Protein AF-A0A4D6KGY3-F1 (afdb_monomer_lite)

pLDDT: mean 74.63, std 21.22, range [36.53, 98.56]

Radius of gyration: 44.37 Å; chains: 1; bounding box: 112×35×120 Å

Organism: Vigna unguiculata (NCBI:txid3917)

Secondary structure (DSSP, 8-state):
-----------SS--S-HHHHHHHHHHHHHTT---------------------------------HHHHHHHHHHHHHHHHHHHHHHHHHHHHHHHHHHHHHHHHHHHHHHHHHHHHHHHHHHHHHHHHHHS-------------

Structure (mmCIF, N/CA/C/O backbone):
data_AF-A0A4D6KGY3-F1
#
_entry.id   AF-A0A4D6KGY3-F1
#
loop_
_atom_site.group_PDB
_atom_site.id
_atom_site.type_symbol
_atom_site.label_atom_id
_atom_site.label_alt_id
_atom_site.label_comp_id
_atom_site.label_asym_id
_atom_site.label_entity_id
_atom_site.label_seq_id
_atom_site.pdbx_PDB_ins_code
_atom_site.Cartn_x
_atom_site.Cartn_y
_atom_site.Cartn_z
_atom_site.occupancy
_atom_site.B_iso_or_equiv
_atom_site.auth_seq_id
_atom_site.auth_comp_id
_atom_site.auth_asym_id
_atom_site.auth_atom_id
_atom_site.pdbx_PDB_model_num
ATOM 1 N N . MET A 1 1 ? -50.134 -25.353 1.940 1.00 42.81 1 MET A N 1
ATOM 2 C CA . MET A 1 1 ? -49.949 -24.176 1.069 1.00 42.81 1 MET A CA 1
ATOM 3 C C . MET A 1 1 ? -49.037 -23.261 1.843 1.00 42.81 1 MET A C 1
ATOM 5 O O . MET A 1 1 ? -49.502 -22.428 2.609 1.00 42.81 1 MET A O 1
ATOM 9 N N . ASP A 1 2 ? -47.752 -23.569 1.763 1.00 48.59 2 ASP A N 1
ATOM 10 C CA . ASP A 1 2 ? -46.685 -22.891 2.478 1.00 48.59 2 ASP A CA 1
ATOM 11 C C . ASP A 1 2 ? -46.370 -21.614 1.698 1.00 48.59 2 ASP A C 1
ATOM 13 O O . ASP A 1 2 ? -45.906 -21.667 0.561 1.00 48.59 2 ASP A O 1
ATOM 17 N N . SER A 1 3 ? -46.763 -20.467 2.251 1.00 61.69 3 SER A N 1
ATOM 18 C CA . SER A 1 3 ? -46.505 -19.164 1.640 1.00 61.69 3 SER A CA 1
ATOM 19 C C . SER A 1 3 ? -45.138 -18.671 2.097 1.00 61.69 3 SER A C 1
ATOM 21 O O . SER A 1 3 ? -44.994 -18.167 3.212 1.00 61.69 3 SER A O 1
ATOM 23 N N . ASP A 1 4 ? -44.142 -18.816 1.231 1.00 57.97 4 ASP A N 1
ATOM 24 C CA . ASP A 1 4 ? -42.803 -18.265 1.419 1.00 57.97 4 ASP A CA 1
ATOM 25 C C . ASP A 1 4 ? -42.842 -16.728 1.338 1.00 57.97 4 ASP A C 1
ATOM 27 O O . ASP A 1 4 ? -42.790 -16.127 0.266 1.00 57.97 4 ASP A O 1
ATOM 31 N N . PHE A 1 5 ? -42.938 -16.060 2.488 1.00 61.50 5 PHE A N 1
ATOM 32 C CA . PHE A 1 5 ? -42.788 -14.606 2.594 1.00 61.50 5 PHE A CA 1
ATOM 33 C C . PHE A 1 5 ? -41.305 -14.227 2.718 1.00 61.50 5 PHE A C 1
ATOM 35 O O . PHE A 1 5 ? -40.856 -13.755 3.762 1.00 61.50 5 PHE A O 1
ATOM 42 N N . SER A 1 6 ? -40.516 -14.429 1.660 1.00 58.53 6 SER A N 1
ATOM 43 C CA . SER A 1 6 ? -39.155 -13.887 1.611 1.00 58.53 6 SER A CA 1
ATOM 44 C C . SER A 1 6 ? -39.208 -12.415 1.194 1.00 58.53 6 SER A 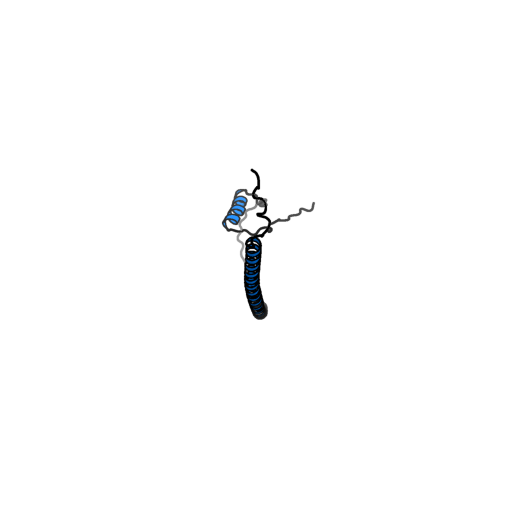C 1
ATOM 46 O O . SER A 1 6 ? -39.390 -12.097 0.018 1.00 58.53 6 SER A O 1
ATOM 48 N N . SER A 1 7 ? -39.041 -11.491 2.142 1.00 61.88 7 SER A N 1
ATOM 49 C CA . SER A 1 7 ? -38.764 -10.091 1.814 1.00 61.88 7 SER A CA 1
ATOM 50 C C . SER A 1 7 ? -37.330 -9.989 1.286 1.00 61.88 7 SER A C 1
ATOM 52 O O . SER A 1 7 ? -36.386 -9.776 2.048 1.00 61.88 7 SER A O 1
ATOM 54 N N . THR A 1 8 ? -37.146 -10.208 -0.013 1.00 58.28 8 THR A N 1
ATOM 55 C CA . THR A 1 8 ? -35.834 -10.104 -0.658 1.00 58.28 8 THR A CA 1
ATOM 56 C C . THR A 1 8 ? -35.454 -8.634 -0.776 1.00 58.28 8 THR A C 1
ATOM 58 O O . THR A 1 8 ? -35.941 -7.912 -1.645 1.00 58.28 8 THR A O 1
ATOM 61 N N . VAL A 1 9 ? -34.594 -8.177 0.131 1.00 57.78 9 VAL A N 1
ATOM 62 C CA . VAL A 1 9 ? -33.936 -6.874 0.025 1.00 57.78 9 VAL A CA 1
ATOM 63 C C . VAL A 1 9 ? -32.679 -7.076 -0.812 1.00 57.78 9 VAL A C 1
ATOM 65 O O . VAL A 1 9 ? -31.810 -7.860 -0.439 1.00 57.78 9 VAL A O 1
ATOM 68 N N . ASP A 1 10 ? -32.589 -6.396 -1.954 1.00 60.06 10 ASP A N 1
ATOM 69 C CA . ASP A 1 10 ? -31.371 -6.389 -2.761 1.00 60.06 10 ASP A CA 1
ATOM 70 C C . ASP A 1 10 ? -30.260 -5.658 -1.994 1.00 60.06 10 ASP A C 1
ATOM 72 O O . ASP A 1 10 ? -30.267 -4.434 -1.864 1.00 60.06 10 ASP A O 1
ATOM 76 N N . THR A 1 11 ? -29.333 -6.432 -1.434 1.00 73.75 11 THR A N 1
ATOM 77 C CA . THR A 1 11 ? -28.134 -5.948 -0.737 1.00 73.75 11 THR A CA 1
ATOM 78 C C . THR A 1 11 ? -26.882 -6.064 -1.603 1.00 73.75 11 THR A C 1
ATOM 80 O O . THR A 1 11 ? -25.783 -5.763 -1.138 1.00 73.75 11 THR A O 1
ATOM 83 N N . SER A 1 12 ? -27.022 -6.490 -2.866 1.00 70.44 12 SER A N 1
ATOM 84 C CA . SER A 1 12 ? -25.888 -6.760 -3.755 1.00 70.44 12 SER A CA 1
ATOM 85 C C . SER A 1 12 ? -25.112 -5.499 -4.140 1.00 70.44 12 SER A C 1
ATOM 87 O O . SER A 1 12 ? -23.956 -5.592 -4.560 1.00 70.44 12 SER A O 1
ATOM 89 N N . ARG A 1 13 ? -25.718 -4.312 -3.990 1.00 70.25 13 ARG A N 1
ATOM 90 C CA . ARG A 1 13 ? -25.103 -3.029 -4.339 1.00 70.25 13 ARG A CA 1
ATOM 91 C C . ARG A 1 13 ? -25.359 -1.965 -3.268 1.00 70.25 13 ARG A C 1
ATOM 93 O O . ARG A 1 13 ? -26.502 -1.550 -3.087 1.00 70.25 13 ARG A O 1
ATOM 100 N N . PRO A 1 14 ? -24.309 -1.480 -2.580 1.00 82.31 14 PRO A N 1
ATOM 101 C CA . PRO A 1 14 ? -24.408 -0.285 -1.748 1.00 82.31 14 PRO A CA 1
ATOM 102 C C . PRO A 1 14 ? -24.717 0.947 -2.611 1.00 82.31 14 PRO A C 1
ATOM 104 O O . PRO A 1 14 ? -24.166 1.073 -3.706 1.00 82.31 14 PRO A O 1
ATOM 107 N N . PHE A 1 15 ? -25.531 1.884 -2.109 1.00 84.06 15 PHE A N 1
ATOM 108 C CA . PHE A 1 15 ? -25.741 3.165 -2.792 1.00 84.06 15 PHE A CA 1
ATOM 109 C C . PHE A 1 15 ? -24.432 3.947 -2.839 1.00 84.06 15 PHE A C 1
ATOM 111 O O . PHE A 1 15 ? -23.807 4.215 -1.813 1.00 84.06 15 PHE A O 1
ATOM 118 N N . THR A 1 16 ? -24.039 4.356 -4.037 1.00 87.50 16 THR A N 1
ATOM 119 C CA . THR A 1 16 ? -22.830 5.156 -4.259 1.00 87.50 16 THR A CA 1
ATOM 120 C C . THR A 1 16 ? -23.081 6.649 -4.034 1.00 87.50 16 THR A C 1
ATOM 122 O O . THR A 1 16 ? -22.143 7.442 -3.962 1.00 87.50 16 THR A O 1
ATOM 125 N N . SER A 1 17 ? -24.352 7.049 -3.893 1.00 88.56 17 SER A N 1
ATOM 126 C CA . SER A 1 17 ? -24.770 8.425 -3.634 1.00 88.56 17 SER A CA 1
ATOM 127 C C . SER A 1 17 ? -26.148 8.507 -2.968 1.00 88.56 17 SER A C 1
ATOM 129 O O . SER A 1 17 ? -27.032 7.688 -3.209 1.00 88.56 17 SER A O 1
ATOM 131 N N . VAL A 1 18 ? -26.384 9.581 -2.211 1.00 85.81 18 VAL A N 1
ATOM 132 C CA . VAL A 1 18 ? -27.708 9.920 -1.657 1.00 85.81 18 VAL A CA 1
ATOM 133 C C . VAL A 1 18 ? -28.745 10.132 -2.766 1.00 85.81 18 VAL A C 1
ATOM 135 O O . VAL A 1 18 ? -29.896 9.732 -2.622 1.00 85.81 18 VAL A O 1
ATOM 138 N N . LYS A 1 19 ? -28.340 10.711 -3.905 1.00 89.75 19 LYS A N 1
ATOM 139 C CA . LYS A 1 19 ? -29.234 10.936 -5.053 1.00 89.75 19 LYS A CA 1
ATOM 140 C C . LYS A 1 19 ? -29.776 9.619 -5.624 1.00 89.75 19 LYS A C 1
ATOM 142 O O . LYS A 1 19 ? -30.927 9.565 -6.043 1.00 89.75 19 LYS A O 1
ATOM 147 N N . GLU A 1 20 ? -28.951 8.574 -5.611 1.00 84.94 20 GLU A N 1
ATOM 148 C CA . GLU A 1 20 ? -29.301 7.226 -6.069 1.00 84.94 20 GLU A CA 1
ATOM 149 C C . GLU A 1 20 ? -30.329 6.580 -5.132 1.00 84.94 20 GLU A C 1
ATOM 151 O O . GLU A 1 20 ? -31.375 6.119 -5.582 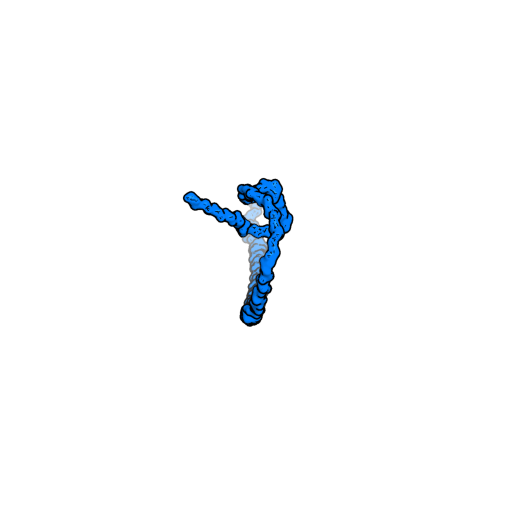1.00 84.94 20 GLU A O 1
ATOM 156 N N . ALA A 1 21 ? -30.088 6.646 -3.819 1.00 84.38 21 ALA A N 1
ATOM 157 C CA . ALA A 1 21 ? -31.033 6.155 -2.820 1.00 84.38 21 ALA A CA 1
ATOM 158 C C . ALA A 1 21 ? -32.397 6.859 -2.928 1.00 84.38 21 ALA A C 1
ATOM 160 O O . ALA A 1 21 ? -33.439 6.207 -2.897 1.00 84.38 21 ALA A O 1
ATOM 161 N N . VAL A 1 22 ? -32.402 8.184 -3.112 1.00 83.38 22 VAL A N 1
ATOM 162 C CA . VAL A 1 22 ? -33.638 8.969 -3.258 1.00 83.38 22 VAL A CA 1
ATOM 163 C C . VAL A 1 22 ? -34.393 8.617 -4.540 1.00 83.38 22 VAL A C 1
ATOM 165 O O . VAL A 1 22 ? -35.615 8.542 -4.492 1.00 83.38 22 VAL A O 1
ATOM 168 N N . ALA A 1 23 ? -33.716 8.355 -5.663 1.00 81.94 23 ALA A N 1
ATOM 169 C CA . ALA A 1 23 ? -34.385 7.897 -6.885 1.00 81.94 23 ALA A CA 1
ATOM 170 C C . ALA A 1 23 ? -35.077 6.543 -6.660 1.00 81.94 23 ALA A C 1
ATOM 172 O O . ALA A 1 23 ? -36.257 6.374 -6.948 1.00 81.94 23 ALA A O 1
ATOM 173 N N . ILE A 1 24 ? -34.355 5.610 -6.042 1.00 75.44 24 ILE A N 1
ATOM 174 C CA . ILE A 1 24 ? -34.792 4.230 -5.854 1.00 75.44 24 ILE A CA 1
ATOM 175 C C . ILE A 1 24 ? -35.915 4.093 -4.810 1.00 75.44 24 ILE A C 1
ATOM 177 O O . ILE A 1 24 ? -36.815 3.267 -4.977 1.00 75.44 24 ILE A O 1
ATOM 181 N N . PHE A 1 25 ? -35.876 4.866 -3.723 1.00 71.31 25 PHE A N 1
ATOM 182 C CA . PHE A 1 25 ? -36.947 4.882 -2.717 1.00 71.31 25 PHE A CA 1
ATOM 183 C C . PHE A 1 25 ? -38.082 5.846 -3.076 1.00 71.31 25 PHE A C 1
ATOM 185 O O . PHE A 1 25 ? -39.237 5.567 -2.757 1.00 71.31 25 PHE A O 1
ATOM 192 N N . GLY A 1 26 ? -37.782 6.955 -3.755 1.00 71.50 26 GLY A N 1
ATOM 193 C CA . GLY A 1 26 ? -38.776 7.932 -4.197 1.00 71.50 26 GLY A CA 1
ATOM 194 C C . GLY A 1 26 ? -39.735 7.356 -5.237 1.00 71.50 26 GLY A C 1
ATOM 195 O O . GLY A 1 26 ? -40.937 7.584 -5.147 1.00 71.50 26 GLY A O 1
ATOM 196 N N . GLU A 1 27 ? -39.231 6.540 -6.166 1.00 64.56 27 GLU A N 1
ATOM 197 C CA . GLU A 1 27 ? -40.056 5.859 -7.169 1.00 64.56 27 GLU A CA 1
ATOM 198 C C . GLU A 1 27 ? -40.941 4.767 -6.537 1.00 64.56 27 GLU A C 1
ATOM 200 O O . GLU A 1 27 ? -42.132 4.678 -6.833 1.00 64.56 27 GLU A O 1
ATOM 205 N N . ARG A 1 28 ? -40.410 4.013 -5.560 1.00 60.97 28 ARG A N 1
ATOM 206 C CA . ARG A 1 28 ? -41.161 2.969 -4.835 1.00 60.97 28 ARG A CA 1
ATOM 207 C C . ARG A 1 28 ? -42.261 3.509 -3.915 1.00 60.97 28 ARG A C 1
ATOM 209 O O . ARG A 1 28 ? -43.264 2.831 -3.711 1.00 60.97 28 ARG A O 1
ATOM 216 N N . LEU A 1 29 ? -42.110 4.720 -3.372 1.00 58.03 29 LEU A N 1
ATOM 217 C CA . LEU A 1 29 ? -43.160 5.381 -2.582 1.00 58.03 29 LEU A CA 1
ATOM 218 C C . LEU A 1 29 ? -44.303 5.920 -3.454 1.00 58.03 29 LEU A C 1
ATOM 220 O O . LEU A 1 29 ? -45.451 5.903 -3.015 1.00 58.03 29 LEU A O 1
ATOM 224 N N . LEU A 1 30 ? -44.010 6.370 -4.680 1.00 57.16 30 LEU A N 1
ATOM 225 C CA . LEU A 1 30 ? -45.023 6.881 -5.611 1.00 57.16 30 LEU A CA 1
ATOM 226 C C . LEU A 1 30 ? -45.826 5.765 -6.293 1.00 57.16 30 LEU A C 1
ATOM 228 O O . LEU A 1 30 ? -46.992 5.980 -6.619 1.00 57.16 30 LEU A O 1
ATOM 232 N N . LEU A 1 31 ? -45.236 4.578 -6.471 1.00 53.59 31 LEU A N 1
ATOM 233 C CA . LEU A 1 31 ? -45.892 3.443 -7.130 1.00 53.59 31 LEU A CA 1
ATOM 234 C C . LEU A 1 31 ? -46.831 2.639 -6.208 1.00 53.59 31 LEU A C 1
ATOM 236 O O . LEU A 1 31 ? -47.537 1.754 -6.677 1.00 53.59 31 LEU A O 1
ATOM 240 N N . GLY A 1 32 ? -46.887 2.949 -4.906 1.00 56.91 32 GLY A N 1
ATOM 241 C CA . GLY A 1 32 ? -47.881 2.372 -3.990 1.00 56.91 32 GLY A CA 1
ATOM 242 C C . GLY A 1 32 ? -47.804 0.848 -3.806 1.00 56.91 32 GLY A C 1
ATOM 243 O O . GLY A 1 32 ? -48.741 0.260 -3.275 1.00 56.91 32 GLY A O 1
ATOM 244 N N . GLU A 1 33 ? -46.703 0.200 -4.197 1.00 55.72 33 GLU A N 1
ATOM 245 C CA . GLU A 1 33 ? -46.527 -1.263 -4.150 1.00 55.72 33 GLU A CA 1
ATOM 246 C C . GLU A 1 33 ? -46.094 -1.808 -2.778 1.00 55.72 33 GLU A C 1
ATOM 248 O O . GLU A 1 33 ? -45.650 -2.948 -2.642 1.00 55.72 33 GLU A O 1
ATOM 253 N N . PHE A 1 34 ? -46.301 -1.040 -1.711 1.00 54.47 34 PHE A N 1
ATOM 254 C CA . PHE A 1 34 ? -46.379 -1.633 -0.383 1.00 54.47 34 PHE A CA 1
ATOM 255 C C . PHE A 1 34 ? -47.802 -2.148 -0.207 1.00 54.47 34 PHE A C 1
ATOM 257 O O . PHE A 1 34 ? -48.710 -1.391 0.139 1.00 54.47 34 PHE A O 1
ATOM 264 N N . HIS A 1 35 ? -48.004 -3.445 -0.443 1.00 52.59 35 HIS A N 1
ATOM 265 C CA . HIS A 1 35 ? -49.178 -4.159 0.045 1.00 52.59 35 HIS A CA 1
ATOM 266 C C . HIS A 1 35 ? -49.271 -3.979 1.568 1.00 52.59 35 HIS A C 1
ATOM 268 O O . HIS A 1 35 ? -48.725 -4.746 2.354 1.00 52.59 35 HIS A O 1
ATOM 274 N N . SER A 1 36 ? -49.968 -2.926 1.985 1.00 49.81 36 SER A N 1
ATOM 275 C CA . SER A 1 36 ? -50.492 -2.776 3.330 1.00 49.81 36 SER A CA 1
ATOM 276 C C . SER A 1 36 ? -51.654 -3.763 3.459 1.00 49.81 36 SER A C 1
ATOM 278 O O . SER A 1 36 ? -52.625 -3.637 2.700 1.00 49.81 36 SER A O 1
ATOM 280 N N . PRO A 1 37 ? -51.611 -4.757 4.366 1.00 45.25 37 PRO A N 1
ATOM 281 C CA . PRO A 1 37 ? -52.811 -5.500 4.702 1.00 45.25 37 PRO A CA 1
ATOM 282 C C . PRO A 1 37 ? -53.759 -4.523 5.402 1.00 45.25 37 PRO A C 1
ATOM 284 O O . PRO A 1 37 ? -53.600 -4.163 6.567 1.00 45.25 37 PRO A O 1
ATOM 287 N N . LYS A 1 38 ? -54.720 -4.029 4.624 1.00 42.56 38 LYS A N 1
ATOM 288 C CA . LYS A 1 38 ? -55.792 -3.143 5.063 1.00 42.56 38 LYS A CA 1
ATOM 289 C C . LYS A 1 38 ? -56.596 -3.820 6.193 1.00 42.56 38 LYS A C 1
ATOM 291 O O . LYS A 1 38 ? -56.878 -5.014 6.088 1.00 42.56 38 LYS A O 1
ATOM 296 N N . PRO A 1 39 ? -56.985 -3.087 7.256 1.00 53.44 39 PRO A N 1
ATOM 297 C CA . PRO A 1 39 ? -57.664 -3.653 8.414 1.00 53.44 39 PRO A CA 1
ATOM 298 C C . PRO A 1 39 ? -59.130 -3.950 8.068 1.00 53.44 39 PRO A C 1
ATOM 300 O O . PRO A 1 39 ? -59.874 -3.055 7.670 1.00 53.44 39 PRO A O 1
ATOM 303 N N . PHE A 1 40 ? -59.559 -5.200 8.232 1.00 38.53 40 PHE A N 1
ATOM 304 C CA . PHE A 1 40 ? -60.977 -5.578 8.261 1.00 38.53 40 PHE A CA 1
ATOM 305 C C . PHE A 1 40 ? -61.425 -5.524 9.733 1.00 38.53 40 PHE A C 1
ATOM 307 O O . PHE A 1 40 ? -60.896 -6.249 10.563 1.00 38.53 40 PHE A O 1
ATOM 314 N N . SER A 1 41 ? -62.146 -4.487 10.163 1.00 42.12 41 SER A N 1
ATOM 315 C CA . SER A 1 41 ? -63.603 -4.287 10.065 1.00 42.12 41 SER A CA 1
ATOM 316 C C . SER A 1 41 ? -64.417 -5.186 11.004 1.00 42.12 41 SER A C 1
ATOM 318 O O . SER A 1 41 ? -64.617 -6.364 10.732 1.00 42.12 41 SER A O 1
ATOM 320 N N . SER A 1 42 ? -64.922 -4.609 12.099 1.00 39.03 42 SER A N 1
ATOM 321 C CA . SER A 1 42 ? -66.330 -4.687 12.545 1.00 39.03 42 SER A CA 1
ATOM 322 C C . SER A 1 42 ? -66.482 -4.014 13.918 1.00 39.03 42 SER A C 1
ATOM 324 O O . SER A 1 42 ? -65.591 -4.068 14.760 1.00 39.03 42 SER A O 1
ATOM 326 N N . GLY A 1 43 ? -67.559 -3.246 14.082 1.00 38.72 43 GLY A N 1
ATOM 327 C CA . GLY A 1 43 ? -67.658 -2.171 15.068 1.00 38.72 43 GLY A CA 1
ATOM 328 C C . GLY A 1 43 ? -68.243 -2.535 16.432 1.00 38.72 43 GLY A C 1
ATOM 329 O O . GLY A 1 43 ? -68.745 -3.631 16.645 1.00 38.72 43 GLY A O 1
ATOM 330 N N . THR A 1 44 ? -68.212 -1.557 17.342 1.00 43.31 44 THR A N 1
ATOM 331 C CA . THR A 1 44 ? -69.294 -1.178 18.280 1.00 43.31 44 THR A CA 1
ATOM 332 C C . THR A 1 44 ? -68.829 0.005 19.155 1.00 43.31 44 THR A C 1
ATOM 334 O O . THR A 1 44 ? -67.721 -0.037 19.686 1.00 43.31 44 THR A O 1
ATOM 337 N N . PRO A 1 45 ? -69.632 1.077 19.318 1.00 49.75 45 PRO A N 1
ATOM 338 C CA . PRO A 1 45 ? -69.331 2.191 20.213 1.00 49.75 45 PRO A CA 1
ATOM 339 C C . PRO A 1 45 ? -70.175 2.093 21.492 1.00 49.75 45 PRO A C 1
ATOM 341 O O . PRO A 1 45 ? -71.397 2.119 21.406 1.00 49.75 45 PRO A O 1
ATOM 344 N N . VAL A 1 46 ? -69.573 2.052 22.686 1.00 38.41 46 VAL A N 1
ATOM 345 C CA . VAL A 1 46 ? -70.316 2.349 23.927 1.00 38.41 46 VAL A CA 1
ATOM 346 C C . VAL A 1 46 ? -69.404 2.873 25.036 1.00 38.41 46 VAL A C 1
ATOM 348 O O . VAL A 1 46 ? -68.454 2.225 25.462 1.00 38.41 46 VAL A O 1
ATOM 351 N N . LYS A 1 47 ? -69.737 4.084 25.492 1.00 47.22 47 LYS A N 1
ATOM 352 C CA . LYS A 1 47 ? -69.239 4.745 26.701 1.00 47.22 47 LYS A CA 1
ATOM 353 C C . LYS A 1 47 ? -69.843 4.093 27.949 1.00 47.22 47 LYS A C 1
ATOM 355 O O . LYS A 1 47 ? -71.041 3.830 27.974 1.00 47.22 47 LYS A O 1
ATOM 360 N N . GLY A 1 48 ? -69.058 4.016 29.019 1.00 36.53 48 GLY A N 1
ATOM 361 C CA . GLY A 1 48 ? -69.542 3.921 30.397 1.00 36.53 48 GLY A CA 1
ATOM 362 C C . GLY A 1 48 ? -68.410 4.249 31.380 1.00 36.53 48 GLY A C 1
ATOM 363 O O . GLY A 1 48 ? -67.367 3.605 31.295 1.00 36.53 48 GLY A O 1
ATOM 364 N N . PRO A 1 49 ? -68.548 5.247 32.275 1.00 53.56 49 PRO A N 1
ATOM 365 C CA . PRO A 1 49 ? -67.598 5.468 33.358 1.00 53.56 49 PRO A CA 1
ATOM 366 C C . PRO A 1 49 ? -68.028 4.646 34.582 1.00 53.56 49 PRO A C 1
ATOM 368 O O . PRO A 1 49 ? -69.133 4.825 35.087 1.00 53.56 49 PRO A O 1
ATOM 371 N N . SER A 1 50 ? -67.160 3.763 35.079 1.00 39.94 50 SER A N 1
ATOM 372 C CA . SER A 1 50 ? -67.325 3.127 36.393 1.00 39.94 50 SER A CA 1
ATOM 373 C C . SER A 1 50 ? -66.002 3.187 37.171 1.00 39.94 50 SER A C 1
ATOM 375 O O . SER A 1 50 ? -64.952 2.986 36.557 1.00 39.94 50 SER A O 1
ATOM 377 N N . PRO A 1 51 ? -66.019 3.507 38.482 1.00 54.22 51 PRO A N 1
ATOM 378 C CA . PRO A 1 51 ? -64.825 3.869 39.242 1.00 54.22 51 PRO A CA 1
ATOM 379 C C . PRO A 1 51 ? -64.165 2.693 39.991 1.00 54.22 51 PRO A C 1
ATOM 381 O O . PRO A 1 51 ? -64.850 1.769 40.427 1.00 54.22 51 PRO A O 1
ATOM 384 N N . SER A 1 52 ? -62.859 2.870 40.269 1.00 42.47 52 SER A N 1
ATOM 385 C CA . SER A 1 52 ? -62.007 2.190 41.280 1.00 42.47 52 SER A CA 1
ATOM 386 C C . SER A 1 52 ? -61.332 0.860 40.874 1.00 42.47 52 SER A C 1
ATOM 388 O O . SER A 1 52 ? -61.910 0.142 40.061 1.00 42.47 52 SER A O 1
ATOM 390 N N . PRO A 1 53 ? -60.182 0.431 41.460 1.00 45.66 53 PRO A N 1
ATOM 391 C CA . PRO A 1 53 ? -59.135 1.111 42.249 1.00 45.66 53 PRO A CA 1
ATOM 392 C C . PRO A 1 53 ? -57.727 1.024 41.592 1.00 45.66 53 PRO A C 1
ATOM 394 O O . PRO A 1 53 ? -57.494 0.258 40.660 1.00 45.66 53 PRO A O 1
ATOM 397 N N . SER A 1 54 ? -56.760 1.802 42.088 1.00 49.50 54 SER A N 1
ATOM 398 C CA . SER A 1 54 ? -55.356 1.800 41.639 1.00 49.50 54 SER A CA 1
ATOM 399 C C . SER A 1 54 ? -54.693 0.409 41.619 1.00 49.50 54 SER A C 1
ATOM 401 O O . SER A 1 54 ? -54.719 -0.278 42.642 1.00 49.50 54 SER A O 1
ATOM 403 N N . PRO A 1 55 ? -53.962 0.044 40.548 1.00 46.59 55 PRO A N 1
ATOM 404 C CA . PRO A 1 55 ? -52.846 -0.885 40.624 1.00 46.59 55 PRO A CA 1
ATOM 405 C C . PRO A 1 55 ? -51.555 -0.103 40.902 1.00 46.59 55 PRO A C 1
ATOM 407 O O . PRO A 1 55 ? -51.232 0.868 40.219 1.00 46.59 55 PRO A O 1
ATOM 410 N N . SER A 1 56 ? -50.835 -0.528 41.934 1.00 57.19 56 SER A N 1
ATOM 411 C CA . SER A 1 56 ? -49.502 -0.066 42.323 1.00 57.19 56 SER A CA 1
ATOM 412 C C . SER A 1 56 ? -48.557 0.122 41.124 1.00 57.19 56 SER A C 1
ATOM 414 O O . SER A 1 56 ? -48.619 -0.671 40.180 1.00 57.19 56 SER A O 1
ATOM 416 N N . PRO A 1 57 ? -47.633 1.105 41.154 1.00 60.84 57 PRO A N 1
ATOM 417 C CA . PRO A 1 57 ? -46.572 1.160 40.156 1.00 60.84 57 PRO A CA 1
ATOM 418 C C . PRO A 1 57 ? -45.764 -0.149 40.217 1.00 60.84 57 PRO A C 1
ATOM 420 O O . PRO A 1 57 ? -45.526 -0.660 41.319 1.00 60.84 57 PRO A O 1
ATOM 423 N N . PRO A 1 58 ? -45.354 -0.725 39.072 1.00 62.34 58 PRO A N 1
ATOM 424 C CA . PRO A 1 58 ? -44.471 -1.881 39.088 1.00 62.34 58 PRO A CA 1
ATOM 425 C C . PRO A 1 58 ? -43.194 -1.518 39.861 1.00 62.34 58 PRO A C 1
ATOM 427 O O . PRO A 1 58 ? -42.750 -0.368 39.777 1.00 62.34 58 PRO A O 1
ATOM 430 N N . PRO A 1 59 ? -42.578 -2.459 40.600 1.00 49.47 59 PRO A N 1
ATOM 431 C CA . PRO A 1 59 ? -41.252 -2.225 41.140 1.00 49.47 59 PRO A CA 1
ATOM 432 C C . PRO A 1 59 ? -40.335 -1.921 39.957 1.00 49.47 59 PRO A C 1
ATOM 434 O O . PRO A 1 59 ? -40.115 -2.771 39.090 1.00 49.47 59 PRO A O 1
ATOM 437 N N . THR A 1 60 ? -39.850 -0.682 39.900 1.00 50.00 60 THR A N 1
ATOM 438 C CA . THR A 1 60 ? -38.776 -0.265 39.010 1.00 50.00 60 THR A CA 1
ATOM 439 C C . THR A 1 60 ? -37.626 -1.227 39.256 1.00 50.00 60 THR A C 1
ATOM 441 O O . THR A 1 60 ? -36.970 -1.164 40.296 1.00 50.00 60 THR A O 1
ATOM 444 N N . LYS A 1 61 ? -37.435 -2.178 38.336 1.00 54.16 61 LYS A N 1
ATOM 445 C CA . LYS A 1 61 ? -36.258 -3.038 38.327 1.00 54.16 61 LYS A CA 1
ATOM 446 C C . LYS A 1 61 ? -35.064 -2.099 38.308 1.00 54.16 61 LYS A C 1
ATOM 448 O O . LYS A 1 61 ? -34.914 -1.277 37.406 1.00 54.16 61 LYS A O 1
ATOM 453 N N . THR A 1 62 ? -34.300 -2.166 39.383 1.00 51.72 62 THR A N 1
ATOM 454 C CA . THR A 1 62 ? -33.055 -1.442 39.559 1.00 51.72 62 THR A CA 1
ATOM 455 C C . THR A 1 62 ? -32.113 -1.734 38.385 1.00 51.72 62 THR A C 1
ATOM 457 O O . THR A 1 62 ? -32.202 -2.812 37.789 1.00 51.72 62 THR A O 1
ATOM 460 N N . PRO A 1 63 ? -31.220 -0.797 38.023 1.00 55.19 63 PRO A N 1
ATOM 461 C CA . PRO A 1 63 ? -30.318 -0.961 36.887 1.00 55.19 63 PRO A CA 1
ATOM 462 C C . PRO A 1 63 ? -29.382 -2.155 37.125 1.00 55.19 63 PRO A C 1
ATOM 464 O O . PRO A 1 63 ? -28.457 -2.070 37.927 1.00 55.19 63 PRO A O 1
ATOM 467 N N . GLN A 1 64 ? -29.630 -3.277 36.450 1.00 53.56 64 GLN A N 1
ATOM 468 C CA . GLN A 1 64 ? -28.738 -4.443 36.420 1.00 53.56 64 GLN A CA 1
ATOM 469 C C . GLN A 1 64 ? -27.880 -4.453 35.146 1.00 53.56 64 GLN A C 1
ATOM 471 O O . GLN A 1 64 ? -27.669 -5.499 34.551 1.00 53.56 64 GLN A O 1
ATOM 476 N N . ASP A 1 65 ? -27.413 -3.282 34.715 1.00 59.69 65 ASP A N 1
ATOM 477 C CA . ASP A 1 65 ? -26.660 -3.117 33.460 1.00 59.69 65 ASP A CA 1
ATOM 478 C C . ASP A 1 65 ? -25.217 -2.626 33.686 1.00 59.69 65 ASP A C 1
ATOM 480 O O . ASP A 1 65 ? -24.392 -2.546 32.782 1.00 59.69 65 ASP A O 1
ATOM 484 N N . SER A 1 66 ? -24.861 -2.314 34.934 1.00 61.94 66 SER A N 1
ATOM 485 C CA . SER A 1 66 ? -23.528 -1.814 35.279 1.00 61.94 66 SER A CA 1
ATOM 486 C C . SER A 1 66 ? -22.432 -2.877 35.152 1.00 61.94 66 SER A C 1
ATOM 488 O O . SER A 1 66 ? -21.288 -2.525 34.885 1.00 61.94 66 SER A O 1
ATOM 490 N N . GLY A 1 67 ? -22.760 -4.163 35.315 1.00 73.94 67 GLY A N 1
ATOM 491 C CA . GLY A 1 67 ? -21.813 -5.264 35.102 1.00 73.94 67 GLY A CA 1
ATOM 492 C C . GLY A 1 67 ? -21.486 -5.488 33.623 1.00 73.94 67 GLY A C 1
ATOM 493 O O . GLY A 1 67 ? -20.314 -5.594 33.274 1.00 73.94 67 GLY A O 1
ATOM 494 N N . ASP A 1 68 ? -22.509 -5.468 32.762 1.00 83.62 68 ASP A N 1
ATOM 495 C CA . ASP A 1 68 ? -22.365 -5.676 31.314 1.00 83.62 68 ASP A CA 1
ATOM 496 C C . ASP A 1 68 ? -21.547 -4.545 30.673 1.00 83.62 68 ASP A C 1
ATOM 498 O O . ASP A 1 68 ? -20.605 -4.787 29.921 1.00 83.62 68 ASP A O 1
ATOM 502 N N . LEU A 1 69 ? -21.793 -3.295 31.084 1.00 90.12 69 LEU A N 1
ATOM 503 C CA . LEU A 1 69 ? -21.016 -2.147 30.616 1.00 90.12 69 LEU A CA 1
ATOM 504 C C . LEU A 1 69 ? -19.533 -2.226 31.015 1.00 90.12 69 LEU A C 1
ATOM 506 O O . LEU A 1 69 ? -18.660 -1.872 30.224 1.00 90.12 69 LEU A O 1
ATOM 510 N N . VAL A 1 70 ? -19.224 -2.699 32.226 1.00 92.94 70 VAL A N 1
ATOM 511 C CA . VAL A 1 70 ? -17.834 -2.870 32.687 1.00 92.94 70 VAL A CA 1
ATOM 512 C C . VAL A 1 70 ? -17.117 -3.956 31.884 1.00 92.94 70 VAL A C 1
ATOM 514 O O . VAL A 1 70 ? -15.936 -3.805 31.567 1.00 92.94 70 VAL A O 1
ATOM 517 N N . ASP A 1 71 ? -17.811 -5.029 31.516 1.00 94.00 71 ASP A N 1
ATOM 518 C CA . ASP A 1 71 ? -17.231 -6.094 30.701 1.00 94.00 71 ASP A CA 1
ATOM 519 C C . ASP A 1 71 ? -17.057 -5.667 29.235 1.00 94.00 71 ASP A C 1
ATOM 521 O O . ASP A 1 71 ? -16.028 -5.977 28.626 1.00 94.00 71 ASP A O 1
ATOM 525 N N . VAL A 1 72 ? -17.972 -4.853 28.698 1.00 95.50 72 VAL A N 1
ATOM 526 C CA . VAL A 1 72 ? -17.794 -4.174 27.404 1.00 95.50 72 VAL A CA 1
ATOM 527 C C . VAL A 1 72 ? -16.582 -3.239 27.434 1.00 95.50 72 VAL A C 1
ATOM 529 O O . VAL A 1 72 ? -15.774 -3.275 26.509 1.00 95.50 72 VAL A O 1
ATOM 532 N N . ILE A 1 73 ? -16.397 -2.447 28.496 1.00 95.94 73 ILE A N 1
ATOM 533 C CA . ILE A 1 73 ? -15.232 -1.557 28.639 1.00 95.94 73 ILE A CA 1
ATOM 534 C C . ILE A 1 73 ? -13.929 -2.364 28.642 1.00 95.94 73 ILE A C 1
ATOM 536 O O . ILE A 1 73 ? -13.042 -2.076 27.842 1.00 95.94 73 ILE A O 1
ATOM 540 N N . LYS A 1 74 ? -13.828 -3.424 29.456 1.00 96.44 74 LYS A N 1
ATOM 541 C CA . LYS A 1 74 ? -12.636 -4.295 29.477 1.00 96.44 74 LYS A CA 1
ATOM 542 C C . LYS A 1 74 ? -12.361 -4.930 28.114 1.00 96.44 74 LYS A C 1
ATOM 544 O O . LYS A 1 74 ? -11.208 -5.050 27.703 1.00 96.44 74 LYS A O 1
ATOM 549 N N . LYS A 1 75 ? -13.413 -5.348 27.402 1.00 97.62 75 LYS A N 1
ATOM 550 C CA . LYS A 1 75 ? -13.291 -5.903 26.050 1.00 97.62 75 LYS A CA 1
ATOM 551 C C . LYS A 1 75 ? -12.737 -4.863 25.075 1.00 97.62 75 LYS A C 1
ATOM 553 O O . LYS A 1 75 ? -11.813 -5.173 24.328 1.00 97.62 75 LYS A O 1
ATOM 558 N N . LEU A 1 76 ? -13.251 -3.635 25.114 1.00 97.75 76 LEU A N 1
ATOM 559 C CA . LEU A 1 76 ? -12.766 -2.537 24.277 1.00 97.75 76 LEU A CA 1
ATOM 560 C C . LEU A 1 76 ? -11.312 -2.167 24.597 1.00 97.75 76 LEU A C 1
ATOM 562 O O . LEU A 1 76 ? -10.532 -1.943 23.676 1.00 97.75 76 LEU A O 1
ATOM 566 N N . GLU A 1 77 ? -10.917 -2.155 25.870 1.00 96.31 77 GLU A N 1
ATOM 567 C CA . GLU A 1 77 ? -9.522 -1.934 26.278 1.00 96.31 77 GLU A CA 1
ATOM 568 C C . GLU A 1 77 ? -8.584 -3.012 25.708 1.00 96.31 77 GLU A C 1
ATOM 570 O O . GLU A 1 77 ? -7.521 -2.695 25.167 1.00 96.31 77 GLU A O 1
ATOM 575 N N . ALA A 1 78 ? -8.995 -4.283 25.756 1.00 97.94 78 ALA A N 1
ATOM 576 C CA . ALA A 1 78 ? -8.227 -5.384 25.179 1.00 97.94 78 ALA A CA 1
ATOM 577 C C . ALA A 1 78 ? -8.127 -5.289 23.646 1.00 97.94 78 ALA A C 1
ATOM 579 O O . ALA A 1 78 ? -7.057 -5.515 23.073 1.00 97.94 78 ALA A O 1
ATOM 580 N N . GLU A 1 79 ? -9.221 -4.932 22.969 1.00 97.81 79 GLU A N 1
ATOM 581 C CA . GLU A 1 79 ? -9.237 -4.717 21.519 1.00 97.81 79 GLU A CA 1
ATOM 582 C C . GLU A 1 79 ? -8.372 -3.520 21.100 1.00 97.81 79 GLU A C 1
ATOM 584 O O . GLU A 1 79 ? -7.688 -3.588 20.073 1.00 97.81 79 GLU A O 1
ATOM 589 N N . LEU A 1 80 ? -8.328 -2.457 21.908 1.00 98.19 80 LEU A N 1
ATOM 590 C CA . LEU A 1 80 ? -7.450 -1.309 21.688 1.00 98.19 80 LEU A CA 1
ATOM 591 C C . LEU A 1 80 ? -5.982 -1.750 21.730 1.00 98.19 80 LEU A C 1
ATOM 593 O O . LEU A 1 80 ? -5.235 -1.504 20.782 1.00 98.19 80 LEU A O 1
ATOM 597 N N . GLU A 1 81 ? -5.560 -2.434 22.796 1.00 98.12 81 GLU A N 1
ATOM 598 C CA . GLU A 1 81 ? -4.168 -2.873 22.926 1.00 98.12 81 GLU A CA 1
ATOM 599 C C . GLU A 1 81 ? -3.785 -3.878 21.829 1.00 98.12 81 GLU A C 1
ATOM 601 O O . GLU A 1 81 ? -2.704 -3.761 21.245 1.00 98.12 81 GLU A O 1
ATOM 606 N N . LYS A 1 82 ? -4.696 -4.782 21.442 1.00 98.06 82 LYS A N 1
ATOM 607 C CA . LYS A 1 82 ? -4.502 -5.657 20.275 1.00 98.06 82 LYS A CA 1
ATOM 608 C C . LYS A 1 82 ? -4.268 -4.845 18.996 1.00 98.06 82 LYS A C 1
ATOM 610 O O . LYS A 1 82 ? -3.283 -5.077 18.294 1.00 98.06 82 LYS A O 1
ATOM 615 N N . THR A 1 83 ? -5.133 -3.873 18.714 1.00 98.06 83 THR A N 1
ATOM 616 C CA . THR A 1 83 ? -5.052 -3.041 17.501 1.00 98.06 83 THR A CA 1
ATOM 617 C C . THR A 1 83 ? -3.782 -2.195 17.489 1.00 98.06 83 THR A C 1
ATOM 619 O O . THR A 1 83 ? -3.147 -2.021 16.454 1.00 98.06 83 THR A O 1
ATOM 622 N N . LYS A 1 84 ? -3.354 -1.696 18.648 1.00 98.38 84 LYS A N 1
ATOM 623 C CA . LYS A 1 84 ? -2.123 -0.913 18.803 1.00 98.38 84 LYS A CA 1
ATOM 624 C C . LYS A 1 84 ? -0.873 -1.735 18.499 1.00 98.38 84 LYS A C 1
ATOM 626 O O . LYS A 1 84 ? 0.063 -1.210 17.894 1.00 98.38 84 LYS A O 1
ATOM 631 N N . VAL A 1 85 ? -0.848 -3.007 18.897 1.00 98.50 85 VAL A N 1
ATOM 632 C CA . VAL A 1 85 ? 0.231 -3.938 18.535 1.00 98.50 85 VAL A CA 1
ATOM 633 C C . VAL A 1 85 ? 0.200 -4.243 17.038 1.00 98.50 85 VAL A C 1
ATOM 635 O O . VAL A 1 85 ? 1.236 -4.150 16.381 1.00 98.50 85 VAL A O 1
ATOM 638 N N . GLU A 1 86 ? -0.976 -4.535 16.481 1.00 97.81 86 GLU A N 1
ATOM 639 C CA . GLU A 1 86 ? -1.137 -4.800 15.047 1.00 97.81 86 GLU A CA 1
ATOM 640 C C . GLU A 1 86 ? -0.690 -3.608 14.188 1.00 97.8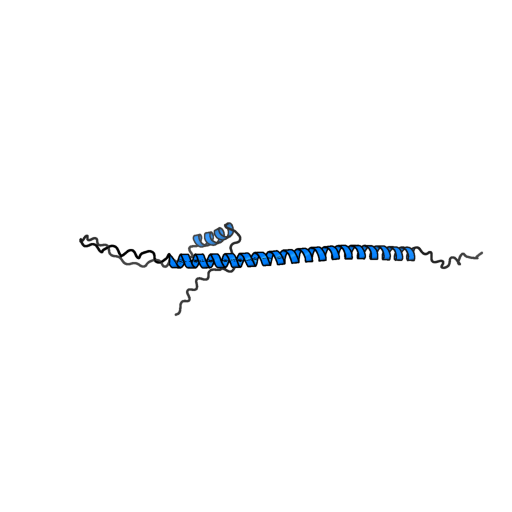1 86 GLU A C 1
ATOM 642 O O . GLU A 1 86 ? 0.053 -3.779 13.223 1.00 97.81 86 GLU A O 1
ATOM 647 N N . LEU A 1 87 ? -1.044 -2.384 14.587 1.00 98.12 87 LEU A N 1
ATOM 648 C CA . LEU A 1 87 ? -0.618 -1.164 13.904 1.00 98.12 87 LEU A CA 1
ATOM 649 C C . LEU A 1 87 ? 0.913 -1.034 13.902 1.00 98.12 87 LEU A C 1
ATOM 651 O O . LEU A 1 87 ? 1.505 -0.705 12.875 1.00 98.12 87 LEU A O 1
ATOM 655 N N . LYS A 1 88 ? 1.579 -1.311 15.031 1.00 98.06 88 LYS A N 1
ATOM 656 C CA . LYS A 1 88 ? 3.049 -1.274 15.093 1.00 98.06 88 LYS A CA 1
ATOM 657 C C . LYS A 1 88 ? 3.674 -2.251 14.098 1.00 98.06 88 LYS A C 1
ATOM 659 O O . LYS A 1 88 ? 4.539 -1.842 13.330 1.00 98.06 88 LYS A O 1
ATOM 664 N N . LEU A 1 89 ? 3.176 -3.485 14.049 1.00 98.19 89 LEU A N 1
ATOM 665 C CA . LEU A 1 89 ? 3.664 -4.498 13.116 1.00 98.19 89 LEU A CA 1
ATOM 666 C C . LEU A 1 89 ? 3.423 -4.099 11.651 1.00 98.19 89 LEU A C 1
ATOM 668 O O . LEU A 1 89 ? 4.307 -4.243 10.809 1.00 98.19 89 LEU A O 1
ATOM 672 N N . LEU A 1 90 ? 2.238 -3.568 11.335 1.00 98.00 90 LEU A N 1
ATOM 673 C CA . LEU A 1 90 ? 1.919 -3.089 9.988 1.00 98.00 90 LEU A CA 1
ATOM 674 C C . LEU A 1 90 ? 2.805 -1.912 9.577 1.00 98.00 90 LEU A C 1
ATOM 676 O O . LEU A 1 90 ? 3.229 -1.839 8.426 1.00 98.00 90 LEU A O 1
ATOM 680 N N . LYS A 1 91 ? 3.127 -1.015 10.510 1.00 98.12 91 LYS A N 1
ATOM 681 C CA . LYS A 1 91 ? 4.047 0.098 10.266 1.00 98.12 91 LYS A CA 1
ATOM 682 C C . LYS A 1 91 ? 5.466 -0.396 9.972 1.00 98.12 91 LYS A C 1
ATOM 684 O O . LYS A 1 91 ? 6.087 0.099 9.036 1.00 98.12 91 LYS A O 1
ATOM 689 N N . GLU A 1 92 ? 5.954 -1.384 10.721 1.00 97.81 92 GLU A N 1
ATOM 690 C CA . GLU A 1 92 ? 7.258 -2.018 10.479 1.00 97.81 92 GLU A CA 1
ATOM 691 C C . GLU A 1 92 ? 7.299 -2.688 9.099 1.00 97.81 92 GLU A C 1
ATOM 693 O O . GLU A 1 92 ? 8.163 -2.367 8.281 1.00 97.81 92 GLU A O 1
ATOM 698 N N . ARG A 1 93 ? 6.300 -3.519 8.781 1.00 98.06 93 ARG A N 1
ATOM 699 C CA . ARG A 1 93 ? 6.140 -4.151 7.457 1.00 98.06 93 ARG A CA 1
ATOM 700 C C . ARG A 1 93 ? 6.042 -3.129 6.323 1.00 98.06 93 ARG A C 1
ATOM 702 O O . ARG A 1 93 ? 6.599 -3.342 5.245 1.00 98.06 93 ARG A O 1
ATOM 709 N N . GLY A 1 94 ? 5.351 -2.015 6.563 1.00 98.06 94 GLY A N 1
ATOM 710 C CA . GLY A 1 94 ? 5.270 -0.889 5.636 1.00 98.06 94 GLY A CA 1
ATOM 711 C C . GLY A 1 94 ? 6.646 -0.286 5.358 1.00 98.06 94 GLY A C 1
ATOM 712 O O . GLY A 1 94 ? 7.022 -0.147 4.197 1.00 98.06 94 GLY A O 1
ATOM 713 N N . SER A 1 95 ? 7.428 -0.018 6.409 1.00 98.19 95 SER A N 1
ATOM 714 C CA . SER A 1 95 ? 8.786 0.523 6.271 1.00 98.19 95 SER A CA 1
ATOM 715 C C . SER A 1 95 ? 9.757 -0.444 5.578 1.00 98.19 95 SER A C 1
ATOM 717 O O . SER A 1 95 ? 10.550 -0.022 4.741 1.00 98.19 95 SER A O 1
ATOM 719 N N . GLU A 1 96 ? 9.659 -1.750 5.838 1.00 98.06 96 GLU A N 1
ATOM 720 C CA . GLU A 1 96 ? 10.456 -2.770 5.141 1.00 98.06 96 GLU A CA 1
ATOM 721 C C . GLU A 1 96 ? 10.141 -2.794 3.637 1.00 98.06 96 GLU A C 1
ATOM 723 O O . GLU A 1 96 ? 11.043 -2.820 2.796 1.00 98.06 96 GLU A O 1
ATOM 728 N N . THR A 1 97 ? 8.853 -2.720 3.294 1.00 98.31 97 THR A N 1
ATOM 729 C CA . THR A 1 97 ? 8.400 -2.698 1.898 1.00 98.31 97 THR A CA 1
ATOM 730 C C . THR A 1 97 ? 8.864 -1.429 1.184 1.00 98.31 97 THR A C 1
ATOM 732 O O . THR A 1 97 ? 9.306 -1.498 0.039 1.00 98.31 97 THR A O 1
ATOM 735 N N . GLU A 1 98 ? 8.824 -0.277 1.854 1.00 98.00 98 GLU A N 1
ATOM 736 C CA . GLU A 1 98 ? 9.336 0.987 1.315 1.00 98.00 98 GLU A CA 1
ATOM 737 C C . GLU A 1 98 ? 10.834 0.899 0.987 1.00 98.00 98 GLU A C 1
ATOM 739 O O . GLU A 1 98 ? 11.258 1.265 -0.112 1.00 98.00 98 GLU A O 1
ATOM 744 N N . VAL A 1 99 ? 11.635 0.329 1.893 1.00 98.25 99 VAL A N 1
ATOM 745 C CA . VAL A 1 99 ? 13.073 0.111 1.669 1.00 98.25 99 VAL A CA 1
ATOM 746 C C . VAL A 1 99 ? 13.320 -0.856 0.507 1.00 98.25 99 VAL A C 1
ATOM 748 O O . VAL A 1 99 ? 14.188 -0.604 -0.339 1.00 98.25 99 VAL A O 1
ATOM 751 N N . ALA A 1 100 ? 12.553 -1.947 0.418 1.00 98.38 100 ALA A N 1
ATOM 752 C CA . ALA A 1 100 ? 12.650 -2.897 -0.688 1.00 98.38 100 ALA A CA 1
ATOM 753 C C . ALA A 1 100 ? 12.311 -2.237 -2.036 1.00 98.38 100 ALA A C 1
ATOM 755 O O . ALA A 1 100 ? 13.031 -2.430 -3.020 1.00 98.38 100 ALA A O 1
ATOM 756 N N . LEU A 1 101 ? 11.271 -1.399 -2.072 1.00 98.56 101 LEU A N 1
ATOM 757 C CA . LEU A 1 101 ? 10.882 -0.635 -3.256 1.00 98.56 101 LEU A CA 1
ATOM 758 C C . LEU A 1 101 ? 11.961 0.362 -3.678 1.00 98.56 101 LEU A C 1
ATOM 760 O O . LEU A 1 101 ? 12.320 0.403 -4.855 1.00 98.56 101 LEU A O 1
ATOM 764 N N . ALA A 1 102 ? 12.525 1.125 -2.740 1.00 98.38 102 ALA A N 1
ATOM 765 C CA . ALA A 1 102 ? 13.618 2.049 -3.030 1.00 98.38 102 ALA A CA 1
ATOM 766 C C . ALA A 1 102 ? 14.853 1.313 -3.579 1.00 98.38 102 ALA A C 1
ATOM 768 O O . ALA A 1 102 ? 15.474 1.760 -4.545 1.00 98.38 102 ALA A O 1
ATOM 769 N N . THR A 1 103 ? 15.170 0.144 -3.016 1.00 98.50 103 THR A N 1
ATOM 770 C CA . THR A 1 103 ? 16.282 -0.701 -3.470 1.00 98.50 103 THR A CA 1
ATOM 771 C C . THR A 1 103 ? 16.057 -1.211 -4.890 1.00 98.50 103 THR A C 1
ATOM 773 O O . THR A 1 103 ? 16.951 -1.106 -5.734 1.00 98.50 103 THR A O 1
ATOM 776 N N . LEU A 1 104 ? 14.864 -1.735 -5.180 1.00 98.56 104 LEU A N 1
ATOM 777 C CA . LEU A 1 104 ? 14.506 -2.196 -6.519 1.00 98.56 104 LEU A CA 1
ATOM 778 C C . LEU A 1 104 ? 14.552 -1.044 -7.529 1.00 98.56 104 LEU A C 1
ATOM 780 O O . LEU A 1 104 ? 15.105 -1.202 -8.615 1.00 98.56 104 LEU A O 1
ATOM 784 N N . ASN A 1 105 ? 14.034 0.125 -7.155 1.00 98.19 105 ASN A N 1
ATOM 785 C CA . ASN A 1 105 ? 14.042 1.315 -7.999 1.00 98.19 105 ASN A CA 1
ATOM 786 C C . ASN A 1 105 ? 15.481 1.769 -8.321 1.00 98.19 105 ASN A C 1
ATOM 788 O O . ASN A 1 105 ? 15.836 1.994 -9.480 1.00 98.19 105 ASN A O 1
ATOM 792 N N . ALA A 1 106 ? 16.371 1.780 -7.325 1.00 98.38 106 ALA A N 1
ATOM 793 C CA . ALA A 1 106 ? 17.789 2.060 -7.543 1.00 98.38 106 ALA A CA 1
ATOM 794 C C . ALA A 1 106 ? 18.455 1.033 -8.482 1.00 98.38 106 ALA A C 1
ATOM 796 O O . ALA A 1 106 ? 19.248 1.401 -9.354 1.00 98.38 106 ALA A O 1
ATOM 797 N N . GLN A 1 107 ? 18.126 -0.257 -8.345 1.00 98.00 107 GLN A N 1
ATOM 798 C CA . GLN A 1 107 ? 18.634 -1.299 -9.242 1.00 98.00 107 GLN A CA 1
ATOM 799 C C . GLN A 1 107 ? 18.110 -1.149 -10.671 1.00 98.00 107 GLN A C 1
ATOM 801 O O . GLN A 1 107 ? 18.887 -1.327 -11.612 1.00 98.00 107 GLN A O 1
ATOM 806 N N . LEU A 1 108 ? 16.838 -0.782 -10.839 1.00 98.44 108 LEU A N 1
ATOM 807 C CA . LEU A 1 108 ? 16.241 -0.494 -12.138 1.00 98.44 108 LEU A CA 1
ATOM 808 C C . LEU A 1 108 ? 17.002 0.645 -12.821 1.00 98.44 108 LEU A C 1
ATOM 810 O O . LEU A 1 108 ? 17.520 0.450 -13.916 1.00 98.44 108 LEU A O 1
ATOM 814 N N . HIS A 1 109 ? 17.173 1.791 -12.157 1.00 98.31 109 HIS A N 1
ATOM 815 C CA . HIS A 1 109 ? 17.934 2.913 -12.715 1.00 98.31 109 HIS A CA 1
ATOM 816 C C . HIS A 1 109 ? 19.377 2.530 -13.070 1.00 98.31 109 HIS A C 1
ATOM 818 O O . HIS A 1 109 ? 19.879 2.899 -14.136 1.00 98.31 109 HIS A O 1
ATOM 824 N N . LYS A 1 110 ? 20.035 1.727 -12.227 1.00 98.12 110 LYS A N 1
ATOM 825 C CA . LYS A 1 110 ? 21.372 1.194 -12.515 1.00 98.12 110 LYS A CA 1
ATOM 826 C C . LYS A 1 110 ? 21.380 0.294 -13.754 1.00 98.12 110 LYS A C 1
ATOM 828 O O . LYS A 1 110 ? 22.311 0.379 -14.553 1.00 98.12 110 LYS A O 1
ATOM 833 N N . ASN A 1 111 ? 20.384 -0.577 -13.917 1.00 98.06 111 ASN A N 1
ATOM 834 C CA . ASN A 1 111 ? 20.280 -1.465 -15.074 1.00 98.06 111 ASN A CA 1
ATOM 835 C C . ASN A 1 111 ? 19.981 -0.678 -16.355 1.00 98.06 111 ASN A C 1
ATOM 837 O O . ASN A 1 111 ? 20.676 -0.861 -17.349 1.00 98.06 111 ASN A O 1
ATOM 841 N N . MET A 1 112 ? 19.054 0.276 -16.287 1.00 97.50 112 MET A N 1
ATOM 842 C CA . MET A 1 112 ? 18.728 1.172 -17.396 1.00 97.50 112 MET A CA 1
ATOM 843 C C . MET A 1 112 ? 19.957 1.955 -17.873 1.00 97.50 112 MET A C 1
ATOM 845 O O . MET A 1 112 ? 20.213 2.032 -19.071 1.00 97.50 112 MET A O 1
ATOM 849 N N . SER A 1 113 ? 20.776 2.473 -16.951 1.00 97.12 113 SER A N 1
ATOM 850 C CA . SER A 1 113 ? 22.025 3.155 -17.314 1.00 97.12 113 SER A CA 1
ATOM 851 C C . SER A 1 113 ? 23.018 2.222 -18.017 1.00 97.12 113 SER A C 1
ATOM 853 O O . SER A 1 113 ? 23.610 2.597 -19.030 1.00 97.12 113 SER A O 1
ATOM 855 N N . LYS A 1 114 ? 23.175 0.985 -17.528 1.00 97.62 114 LYS A N 1
ATOM 856 C CA . LYS A 1 114 ? 24.034 -0.020 -18.174 1.00 97.62 114 LYS A CA 1
ATOM 857 C C . LYS A 1 114 ? 23.534 -0.400 -19.566 1.00 97.62 114 LYS A C 1
ATOM 859 O O . LYS A 1 114 ? 24.354 -0.564 -20.465 1.00 97.62 114 LYS A O 1
ATOM 864 N N . LEU A 1 115 ? 22.219 -0.536 -19.738 1.00 97.19 115 LEU A N 1
ATOM 865 C CA . LEU A 1 115 ? 21.612 -0.837 -21.031 1.00 97.19 115 LEU A CA 1
ATOM 866 C C . LEU A 1 115 ? 21.913 0.279 -22.035 1.00 97.19 115 LEU A C 1
ATOM 868 O O . LEU A 1 115 ? 22.423 -0.008 -23.112 1.00 97.19 115 LEU A O 1
ATOM 872 N N . ALA A 1 116 ? 21.722 1.541 -21.642 1.00 96.94 116 ALA A N 1
ATOM 873 C CA . ALA A 1 116 ? 22.046 2.690 -22.485 1.00 96.94 116 ALA A CA 1
ATOM 874 C C . ALA A 1 116 ? 23.538 2.740 -22.868 1.00 96.94 116 ALA A C 1
ATOM 876 O O . ALA A 1 116 ? 23.882 3.001 -24.019 1.00 96.94 116 ALA A O 1
ATOM 877 N N . GLN A 1 117 ? 24.445 2.447 -21.927 1.00 96.44 117 GLN A N 1
ATOM 878 C CA . GLN A 1 117 ? 25.883 2.368 -22.218 1.00 96.44 117 GLN A CA 1
ATOM 879 C C . GLN A 1 117 ? 26.214 1.246 -23.210 1.00 96.44 117 GLN A C 1
ATOM 881 O O . GLN A 1 117 ? 27.018 1.446 -24.121 1.00 96.44 117 GLN A O 1
ATOM 886 N N . ALA A 1 118 ? 25.601 0.072 -23.047 1.00 96.62 118 ALA A N 1
ATOM 887 C CA . ALA A 1 118 ? 25.797 -1.055 -23.951 1.00 96.62 118 ALA A CA 1
ATOM 888 C C . ALA A 1 118 ? 25.259 -0.752 -25.357 1.00 96.62 118 ALA A C 1
ATOM 890 O O . ALA A 1 118 ? 25.926 -1.062 -26.344 1.00 96.62 118 ALA A O 1
ATOM 891 N N . GLU A 1 119 ? 24.099 -0.104 -25.447 1.00 93.50 119 GLU A N 1
ATOM 892 C CA . GLU A 1 119 ? 23.478 0.297 -26.708 1.00 93.50 119 GLU A CA 1
ATOM 893 C C . GLU A 1 119 ? 24.324 1.347 -27.441 1.00 93.50 119 GLU A C 1
ATOM 895 O O . GLU A 1 119 ? 24.633 1.177 -28.621 1.00 93.50 119 GLU A O 1
ATOM 900 N N . ALA A 1 120 ? 24.822 2.363 -26.729 1.00 95.12 120 ALA A N 1
ATOM 901 C CA . ALA A 1 120 ? 25.746 3.349 -27.288 1.00 95.12 120 ALA A CA 1
ATOM 902 C C . ALA A 1 120 ? 27.061 2.706 -27.770 1.00 95.12 120 ALA A C 1
ATOM 904 O O . ALA A 1 120 ? 27.557 3.030 -28.851 1.00 95.12 120 ALA A O 1
ATOM 905 N N . ALA A 1 121 ? 27.618 1.758 -27.009 1.00 95.00 121 ALA A N 1
ATOM 906 C CA . ALA A 1 121 ? 28.826 1.035 -27.405 1.00 95.00 121 ALA A CA 1
ATOM 907 C C . ALA A 1 121 ? 28.597 0.142 -28.637 1.00 95.00 121 ALA A C 1
ATOM 909 O O . ALA A 1 121 ? 29.467 0.057 -29.507 1.00 95.00 121 ALA A O 1
ATOM 910 N N . ALA A 1 122 ? 27.441 -0.518 -28.731 1.00 93.94 122 ALA A N 1
ATOM 911 C CA . ALA A 1 122 ? 27.067 -1.326 -29.888 1.00 93.94 122 ALA A CA 1
ATOM 912 C C . ALA A 1 122 ? 26.865 -0.456 -31.137 1.00 93.94 122 ALA A C 1
ATOM 914 O O . ALA A 1 122 ? 27.423 -0.771 -32.189 1.00 93.94 122 ALA A O 1
ATOM 915 N N . ALA A 1 123 ? 26.160 0.671 -31.007 1.00 93.12 123 ALA A N 1
ATOM 916 C CA . ALA A 1 123 ? 25.982 1.642 -32.082 1.00 93.12 123 ALA A CA 1
ATOM 917 C C . ALA A 1 123 ? 27.326 2.217 -32.560 1.00 93.12 123 ALA A C 1
ATOM 919 O O . ALA A 1 123 ? 27.581 2.270 -33.761 1.00 93.12 123 ALA A O 1
ATOM 920 N N . GLY A 1 124 ? 28.229 2.562 -31.634 1.00 92.12 124 GLY A N 1
ATOM 921 C CA . GLY A 1 124 ? 29.580 3.020 -31.965 1.00 92.12 124 GLY A CA 1
ATOM 922 C C . GLY A 1 124 ? 30.397 1.971 -32.727 1.00 92.12 124 GLY A C 1
ATOM 923 O O . GLY A 1 124 ? 31.033 2.293 -33.729 1.00 92.12 124 GLY A O 1
ATOM 924 N N . LYS A 1 125 ? 30.339 0.697 -32.312 1.00 90.31 125 LYS A N 1
ATOM 925 C CA . LYS A 1 125 ? 30.988 -0.413 -33.035 1.00 90.31 125 LYS A CA 1
ATOM 926 C C . LYS A 1 125 ? 30.392 -0.625 -34.427 1.00 90.31 125 LYS A C 1
ATOM 928 O O . LYS A 1 125 ? 31.146 -0.826 -35.375 1.00 90.31 125 LYS A O 1
ATOM 933 N N . ALA A 1 126 ? 29.067 -0.564 -34.558 1.00 89.62 126 ALA A N 1
ATOM 934 C CA . ALA A 1 126 ? 28.384 -0.699 -35.843 1.00 89.62 126 ALA A CA 1
ATOM 935 C C . ALA A 1 126 ? 28.752 0.444 -36.803 1.00 89.62 126 ALA A C 1
ATOM 937 O O . ALA A 1 126 ? 29.080 0.194 -37.962 1.00 89.62 126 ALA A O 1
ATOM 938 N N . ALA A 1 127 ? 28.788 1.684 -36.308 1.00 87.38 127 ALA A N 1
ATOM 939 C CA . ALA A 1 127 ? 29.225 2.844 -37.079 1.00 87.38 127 ALA A CA 1
ATOM 940 C C . ALA A 1 127 ? 30.700 2.734 -37.504 1.00 87.38 127 ALA A C 1
ATOM 942 O O . ALA A 1 127 ? 31.027 3.013 -38.654 1.00 87.38 127 ALA A O 1
ATOM 943 N N . ALA A 1 128 ? 31.587 2.269 -36.617 1.00 83.81 128 ALA A N 1
ATOM 944 C CA . ALA A 1 128 ? 32.996 2.048 -36.943 1.00 83.81 128 ALA A CA 1
ATOM 945 C C . ALA A 1 128 ? 33.186 0.959 -38.014 1.00 83.81 128 ALA A C 1
ATOM 947 O O . ALA A 1 128 ? 33.978 1.144 -38.934 1.00 83.81 128 ALA A O 1
ATOM 948 N N . ALA A 1 129 ? 32.435 -0.145 -37.937 1.00 82.31 129 ALA A N 1
ATOM 949 C CA . ALA A 1 129 ? 32.457 -1.191 -38.957 1.00 82.31 129 ALA A CA 1
ATOM 950 C C . ALA A 1 129 ? 31.976 -0.666 -40.322 1.00 82.31 129 ALA A C 1
ATOM 952 O O . ALA A 1 129 ? 32.615 -0.935 -41.339 1.00 82.31 129 ALA A O 1
ATOM 953 N N . ALA A 1 130 ? 30.914 0.145 -40.343 1.00 77.75 130 ALA A N 1
ATOM 954 C CA . ALA A 1 130 ? 30.407 0.779 -41.560 1.00 77.75 130 ALA A CA 1
ATOM 955 C C . ALA A 1 130 ? 31.362 1.842 -42.142 1.00 77.75 130 ALA A C 1
ATOM 957 O O . ALA A 1 130 ? 31.376 2.056 -43.351 1.00 77.75 130 ALA A O 1
ATOM 958 N N . ALA A 1 131 ? 32.169 2.497 -41.301 1.00 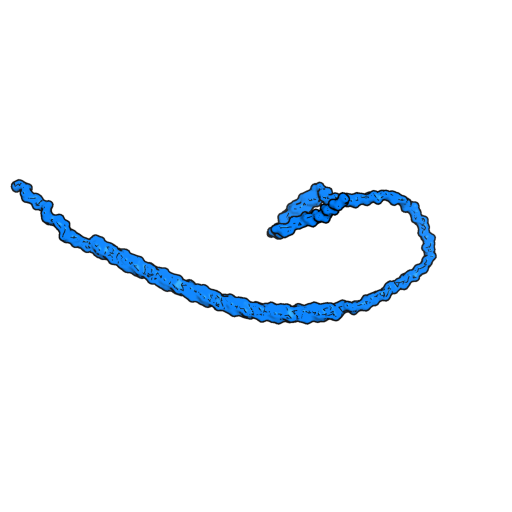73.25 131 ALA A N 1
ATOM 959 C CA . ALA A 1 131 ? 33.120 3.530 -41.711 1.00 73.25 131 ALA A CA 1
ATOM 960 C C . ALA A 1 131 ? 34.473 2.982 -42.195 1.00 73.25 131 ALA A C 1
ATOM 962 O O . ALA A 1 131 ? 35.278 3.752 -42.721 1.00 73.25 131 ALA A O 1
ATOM 963 N N . THR A 1 132 ? 34.756 1.682 -42.035 1.00 61.31 132 THR A N 1
ATOM 964 C CA . THR A 1 132 ? 35.969 1.104 -42.628 1.00 61.31 132 THR A CA 1
ATOM 965 C C . THR A 1 132 ? 35.843 1.097 -44.156 1.00 61.31 132 THR A C 1
ATOM 967 O O . THR A 1 132 ? 34.955 0.430 -44.689 1.00 61.31 132 THR A O 1
ATOM 970 N N . PRO A 1 133 ? 36.702 1.827 -44.900 1.00 58.56 133 PRO A N 1
ATOM 971 C CA . PRO A 1 133 ? 36.662 1.788 -46.350 1.00 58.56 133 PRO A CA 1
ATOM 972 C C . PRO A 1 133 ? 37.092 0.390 -46.780 1.00 58.56 133 PRO A C 1
ATOM 974 O O . PRO A 1 133 ? 38.254 -0.000 -46.629 1.00 58.56 133 PRO A O 1
ATOM 977 N N . THR A 1 134 ? 36.149 -0.381 -47.311 1.00 56.28 134 THR A N 1
ATOM 978 C CA . THR A 1 134 ? 36.445 -1.615 -48.027 1.00 56.28 134 THR A CA 1
ATOM 979 C C . THR A 1 134 ? 37.348 -1.215 -49.191 1.00 56.28 134 THR A C 1
ATOM 981 O O . THR A 1 134 ? 36.900 -0.633 -50.177 1.00 56.28 134 THR A O 1
ATOM 984 N N . LYS A 1 135 ? 38.658 -1.469 -49.070 1.00 57.31 135 LYS A N 1
ATOM 985 C CA . LY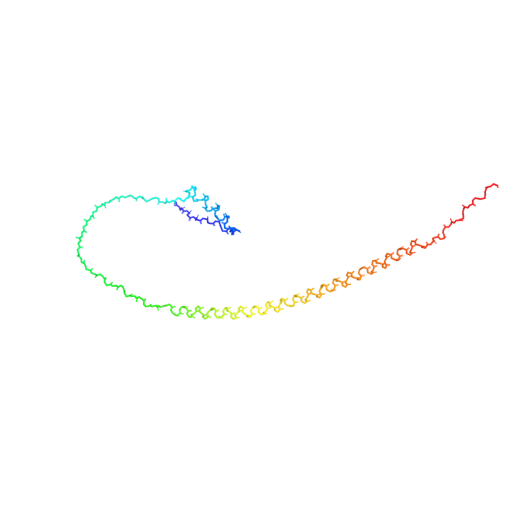S A 1 135 ? 39.586 -1.470 -50.207 1.00 57.31 135 LYS A CA 1
ATOM 986 C C . LYS A 1 135 ? 39.215 -2.652 -51.104 1.00 57.31 135 LYS A C 1
ATOM 988 O O . LYS A 1 135 ? 39.942 -3.635 -51.187 1.00 57.31 135 LYS A O 1
ATOM 993 N N . THR A 1 136 ? 38.062 -2.582 -51.752 1.00 54.34 136 THR A N 1
ATOM 994 C CA . THR A 1 136 ? 37.615 -3.583 -52.709 1.00 54.34 136 THR A CA 1
ATOM 995 C C . THR A 1 136 ? 37.429 -2.884 -54.044 1.00 54.34 136 THR A C 1
ATOM 997 O O . THR A 1 136 ? 36.423 -2.244 -54.309 1.00 54.34 136 THR A O 1
ATOM 1000 N N . CYS A 1 137 ? 38.474 -3.023 -54.859 1.00 52.09 137 CYS A N 1
ATOM 1001 C CA . CYS A 1 137 ? 38.449 -2.969 -56.315 1.00 52.09 137 CYS A CA 1
ATOM 1002 C C . CYS A 1 137 ? 37.963 -1.660 -56.976 1.00 52.09 137 CYS A C 1
ATOM 1004 O O . CYS A 1 137 ? 36.893 -1.606 -57.568 1.00 52.09 137 CYS A O 1
ATOM 1006 N N . LEU A 1 138 ? 38.833 -0.645 -57.022 1.00 53.28 138 LEU A N 1
ATOM 1007 C CA . LEU A 1 138 ? 38.884 0.278 -58.169 1.00 53.28 138 LEU A CA 1
ATOM 1008 C C . LEU A 1 138 ? 39.978 -0.176 -59.151 1.00 53.28 138 LEU A C 1
ATOM 1010 O O . LEU A 1 138 ? 40.856 0.595 -59.521 1.00 53.28 138 LEU A O 1
ATOM 1014 N N . LEU A 1 139 ? 39.957 -1.451 -59.550 1.00 56.25 139 LEU A N 1
ATOM 1015 C CA . LEU A 1 139 ? 40.761 -1.952 -60.670 1.00 56.25 139 LEU A CA 1
ATOM 1016 C C . LEU A 1 139 ? 39.845 -2.304 -61.842 1.00 56.25 139 LEU A C 1
ATOM 1018 O O . LEU A 1 139 ? 39.803 -3.440 -62.298 1.00 56.25 139 LEU A O 1
ATOM 1022 N N . TYR A 1 140 ? 39.084 -1.322 -62.318 1.00 53.72 140 TYR A N 1
ATOM 1023 C CA . TYR A 1 140 ? 38.502 -1.377 -63.654 1.00 53.72 140 TYR A CA 1
ATOM 1024 C C . TYR A 1 140 ? 38.237 0.042 -64.159 1.00 53.72 140 TYR A C 1
ATOM 1026 O O . TYR A 1 140 ? 37.107 0.518 -64.184 1.00 53.72 140 TYR A O 1
ATOM 1034 N N . THR A 1 141 ? 39.298 0.750 -64.538 1.00 54.41 141 THR A N 1
ATOM 1035 C CA . THR A 1 141 ? 39.163 1.842 -65.503 1.00 54.41 141 THR A CA 1
ATOM 1036 C C . THR A 1 141 ? 39.864 1.427 -66.788 1.00 54.41 141 THR A C 1
ATOM 1038 O O . THR A 1 141 ? 41.069 1.188 -66.844 1.00 54.41 141 THR A O 1
ATOM 1041 N N . SER A 1 142 ? 39.012 1.234 -67.789 1.00 51.88 142 SER A N 1
ATOM 1042 C CA . SER A 1 142 ? 39.233 0.855 -69.174 1.00 51.88 142 SER A CA 1
ATOM 1043 C C . SER A 1 142 ? 40.578 1.246 -69.777 1.00 51.88 142 SER A C 1
ATOM 1045 O O . SER A 1 142 ? 40.919 2.422 -69.882 1.00 51.88 142 SER A O 1
ATOM 1047 N N . ARG A 1 143 ? 41.254 0.243 -70.341 1.00 56.75 143 ARG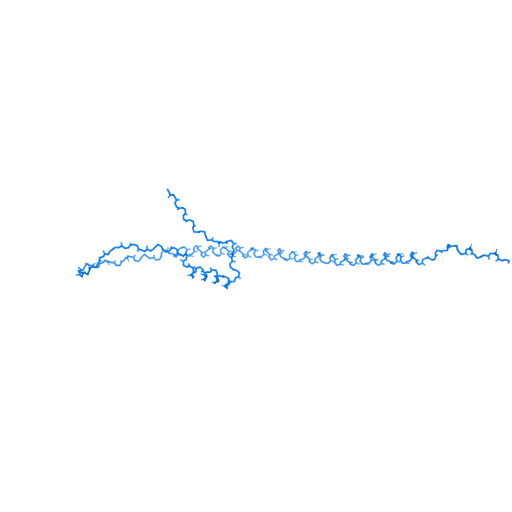 A N 1
ATOM 1048 C CA . ARG A 1 143 ? 42.170 0.422 -71.467 1.00 56.75 143 ARG A CA 1
ATOM 1049 C C . ARG A 1 143 ? 41.451 -0.005 -72.750 1.00 56.75 143 ARG A C 1
ATOM 1051 O O . ARG A 1 143 ? 41.531 -1.159 -73.145 1.00 56.75 143 ARG A O 1
ATOM 1058 N N . CYS A 1 144 ? 40.712 0.926 -73.341 1.00 43.66 144 CYS A N 1
ATOM 1059 C CA . CYS A 1 144 ? 40.248 0.972 -74.737 1.00 43.66 144 CYS A CA 1
ATOM 1060 C C . CYS A 1 144 ? 40.190 2.482 -75.025 1.00 43.66 144 CYS A C 1
ATOM 1062 O O . CYS A 1 144 ? 39.526 3.190 -74.274 1.00 43.66 144 CYS A O 1
ATOM 1064 N N . VAL A 1 145 ? 40.946 3.081 -75.940 1.00 51.50 145 VAL A N 1
ATOM 1065 C CA . VAL A 1 145 ? 41.252 2.762 -77.342 1.00 51.50 145 VAL A CA 1
ATOM 1066 C C . VAL A 1 145 ? 42.699 3.150 -77.640 1.00 51.50 145 VAL A C 1
ATOM 1068 O O . VAL A 1 145 ? 43.174 4.127 -77.018 1.00 51.50 145 VAL A O 1
#

Foldseek 3Di:
DDDPPDPDDPPVDDDPDPVSVCVVVVVVVVVPPPPDVDDDDDDDDDDDDDDDDDDDDPPPPDDPCPVVVVVVVVVVVVVVVVVVVVVVVVVVVVVVVVVVVVVVVVVVVVVVVVVVVVVVVVVVVVVVVVPPPPPPDPPDDDDDD

Sequence (145 aa):
MDSDFSSTVDTSRPFTSVKEAVAIFGERLLLGEFHSPKPFSSGTPVKGPSPSPSPSPPPTKTPQDSGDLVDVIKKLEAELEKTKVELKLLKERGSETEVALATLNAQLHKNMSKLAQAEAAAAGKAAAAAATPTKTCLLYTSRCV